Protein AF-A0A959PDG5-F1 (afdb_monomer_lite)

Secondary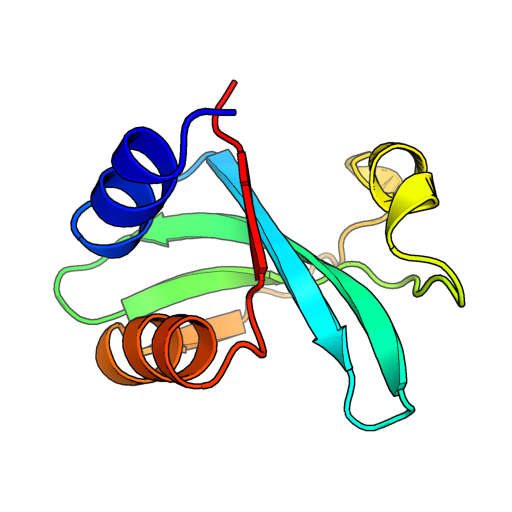 structure (DSSP, 8-state):
--HHHHHHHHHS--TT-EEEEE-TTS-EEEEEEEEE-SSEEEEEEBS--BS-GGGGGGT-SGGGB-S--EEEEHHHHHHHHHTTSEEEEE--

Sequence (92 aa):
IDKSEELGFVEEPLAGDVCEFKTEDNDYSIFRIVDVTADSLVVLYNDYVSDRSTSLHQLNKDSCFTDLYFIISREEFEGMHADGTIYGITRD

Structure (mmCIF, N/CA/C/O backbone):
data_AF-A0A959PDG5-F1
#
_entry.id   AF-A0A959PDG5-F1
#
loop_
_atom_site.group_PDB
_atom_site.id
_atom_site.type_symbol
_atom_site.label_atom_id
_atom_site.label_alt_id
_atom_site.label_comp_id
_atom_site.label_asym_id
_atom_site.label_entity_id
_atom_site.label_seq_id
_atom_site.pdbx_PDB_ins_code
_atom_site.Cartn_x
_atom_site.Cartn_y
_atom_site.Cartn_z
_atom_site.occupancy
_atom_site.B_iso_or_equiv
_atom_site.auth_seq_id
_atom_site.auth_comp_id
_atom_site.auth_asym_id
_atom_site.auth_atom_id
_atom_site.pdbx_PDB_model_num
ATOM 1 N N . ILE A 1 1 ? -10.027 9.810 -13.845 1.00 50.78 1 ILE A N 1
ATOM 2 C CA . ILE A 1 1 ? -10.602 9.398 -12.554 1.00 50.78 1 ILE A CA 1
ATOM 3 C C . ILE A 1 1 ? 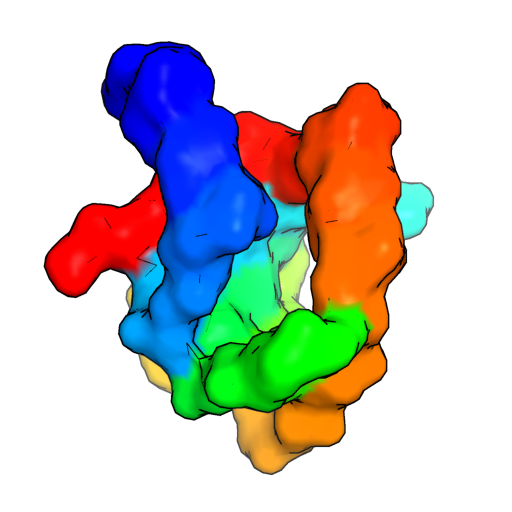-10.931 10.695 -11.846 1.00 50.78 1 ILE A C 1
ATOM 5 O O . ILE A 1 1 ? -10.069 11.572 -11.801 1.00 50.78 1 ILE A O 1
ATOM 9 N N . ASP A 1 2 ? -12.205 10.913 -11.537 1.00 54.50 2 ASP A N 1
ATOM 10 C CA . ASP A 1 2 ? -12.641 12.144 -10.886 1.00 54.50 2 ASP A CA 1
ATOM 11 C C . ASP A 1 2 ? -12.205 12.081 -9.416 1.00 54.50 2 ASP A C 1
ATOM 13 O O . ASP A 1 2 ? -12.413 11.068 -8.757 1.00 54.50 2 ASP A O 1
ATOM 17 N N . LYS A 1 3 ? -11.581 13.141 -8.892 1.00 56.41 3 LYS A N 1
ATOM 18 C CA . LYS A 1 3 ? -11.054 13.184 -7.513 1.00 56.41 3 LYS A CA 1
ATOM 19 C C . LYS A 1 3 ? -12.137 12.912 -6.449 1.00 56.41 3 LYS A C 1
ATOM 21 O O . LYS A 1 3 ? -11.817 12.612 -5.302 1.00 56.41 3 LYS A O 1
ATOM 26 N N . SER A 1 4 ? -13.416 13.038 -6.817 1.00 59.50 4 SER A N 1
ATOM 27 C CA . SER A 1 4 ? -14.555 12.677 -5.969 1.00 59.50 4 SER A CA 1
ATOM 28 C C . SER A 1 4 ? -14.757 11.167 -5.790 1.00 59.50 4 SER A C 1
ATOM 30 O O . SER A 1 4 ? -15.282 10.762 -4.757 1.00 59.50 4 SER A O 1
ATOM 32 N N . GLU A 1 5 ? -14.307 10.334 -6.732 1.00 67.31 5 GLU A N 1
ATOM 33 C CA . GLU A 1 5 ? -14.390 8.869 -6.632 1.00 67.31 5 GLU A CA 1
ATOM 34 C C . GLU A 1 5 ? -13.335 8.321 -5.660 1.00 67.31 5 GLU A C 1
ATOM 36 O O . GLU A 1 5 ? -13.628 7.439 -4.856 1.00 67.31 5 GLU A O 1
ATOM 41 N N . GLU A 1 6 ? -12.136 8.912 -5.662 1.00 71.44 6 GLU A N 1
ATOM 42 C CA 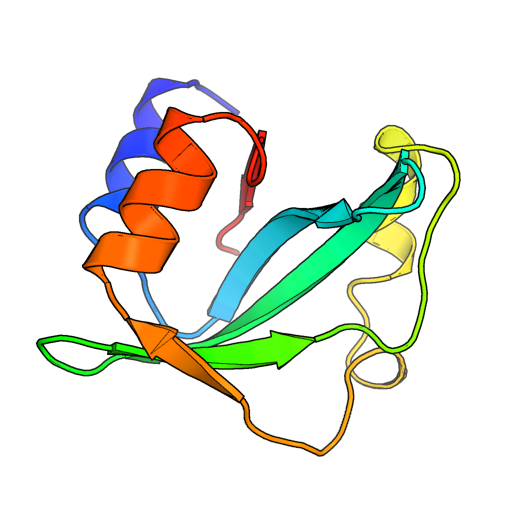. GLU A 1 6 ? -11.019 8.496 -4.802 1.00 71.44 6 GLU A CA 1
ATOM 43 C C . GLU A 1 6 ? -11.322 8.683 -3.310 1.00 71.44 6 GLU A C 1
ATOM 45 O O . GLU A 1 6 ? -11.014 7.811 -2.502 1.00 71.44 6 GLU A O 1
ATOM 50 N N . LEU A 1 7 ? -11.993 9.781 -2.944 1.00 73.94 7 LEU A N 1
ATOM 51 C CA . LEU A 1 7 ? -12.430 10.030 -1.565 1.00 73.94 7 LEU A CA 1
ATOM 52 C C . LEU A 1 7 ? -13.383 8.939 -1.058 1.00 73.94 7 LEU A C 1
ATOM 54 O O . LEU A 1 7 ? -13.231 8.476 0.071 1.00 73.94 7 LEU A O 1
ATOM 58 N N . GLY A 1 8 ? -14.307 8.476 -1.905 1.00 83.19 8 GLY A N 1
ATOM 59 C CA . GLY A 1 8 ? -15.218 7.386 -1.554 1.00 83.19 8 GLY A CA 1
ATOM 60 C C . GLY A 1 8 ? -14.492 6.062 -1.310 1.00 83.19 8 GLY A C 1
ATOM 61 O O . GLY A 1 8 ? -14.884 5.300 -0.431 1.00 83.19 8 GLY A O 1
ATOM 62 N N . PHE A 1 9 ? -13.398 5.798 -2.029 1.00 88.62 9 PHE A N 1
ATOM 63 C CA . PHE A 1 9 ? -12.597 4.589 -1.816 1.00 88.62 9 PHE A CA 1
ATOM 64 C C . PHE A 1 9 ? -11.802 4.620 -0.506 1.00 88.62 9 PHE A C 1
ATOM 66 O O . PHE A 1 9 ? -11.543 3.566 0.069 1.00 88.62 9 PHE A O 1
ATOM 73 N N . VAL A 1 10 ? -11.452 5.807 -0.004 1.00 89.81 10 VAL A N 1
ATOM 74 C CA . VAL A 1 10 ? -10.785 5.957 1.299 1.00 89.81 10 VAL A CA 1
ATOM 75 C C . VAL A 1 10 ? -11.770 5.816 2.455 1.00 89.81 10 VAL A C 1
ATOM 77 O O . VAL A 1 10 ? -11.472 5.145 3.441 1.00 89.81 10 VAL A O 1
ATOM 80 N N . GLU A 1 11 ? -12.953 6.426 2.344 1.00 90.06 11 GLU A N 1
ATOM 81 C CA . GLU A 1 11 ? -13.984 6.335 3.384 1.00 90.06 11 GLU A CA 1
ATOM 82 C C . GLU A 1 11 ? -14.590 4.924 3.455 1.00 90.06 11 GLU A C 1
ATOM 84 O O . GLU A 1 11 ? -14.857 4.409 4.546 1.00 90.06 11 GLU A O 1
ATOM 89 N N . GLU A 1 12 ? -14.737 4.260 2.308 1.00 92.88 12 GLU A N 1
ATOM 90 C CA . GLU A 1 12 ? -15.322 2.925 2.169 1.00 92.88 12 GLU A CA 1
ATOM 91 C C . GLU A 1 12 ? -14.401 1.988 1.354 1.00 92.88 12 GLU A C 1
ATOM 93 O O . GLU A 1 12 ? -14.740 1.609 0.222 1.00 92.88 12 GLU A O 1
ATOM 98 N N . PRO A 1 13 ? -13.234 1.594 1.909 1.00 94.31 13 PRO A N 1
ATOM 99 C CA . PRO A 1 13 ? -12.330 0.645 1.275 1.00 94.31 13 PRO A CA 1
ATOM 100 C C . PRO A 1 13 ? -12.987 -0.729 1.184 1.00 94.31 13 PRO A C 1
ATOM 102 O O . PRO A 1 13 ? -13.728 -1.148 2.079 1.00 94.31 13 PRO A O 1
ATOM 105 N N . LEU A 1 14 ? -12.692 -1.445 0.105 1.00 95.62 14 LEU A N 1
ATOM 106 C CA . LEU A 1 14 ? -13.200 -2.782 -0.171 1.00 95.62 14 LEU A CA 1
ATOM 107 C C . LEU A 1 14 ? -12.067 -3.717 -0.589 1.00 95.62 14 LEU A C 1
ATOM 109 O O . LEU A 1 14 ? -11.060 -3.312 -1.170 1.00 95.62 14 LEU A O 1
ATOM 113 N N . ALA A 1 15 ? -12.267 -5.010 -0.338 1.00 95.38 15 ALA A N 1
ATOM 114 C CA . ALA A 1 15 ? -11.422 -6.035 -0.928 1.00 95.38 15 ALA A CA 1
ATOM 115 C C . ALA A 1 15 ? -11.471 -5.934 -2.463 1.00 95.38 15 ALA A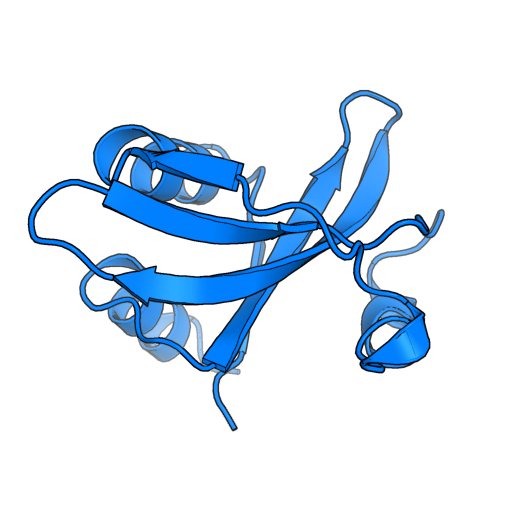 C 1
ATOM 117 O O . ALA A 1 15 ? -12.548 -5.854 -3.055 1.00 95.38 15 ALA A O 1
ATOM 118 N N . GLY A 1 16 ? -10.299 -5.954 -3.092 1.00 94.00 16 GLY A N 1
ATOM 119 C CA . GLY A 1 16 ? -10.114 -5.733 -4.525 1.00 94.00 16 GLY A CA 1
ATOM 120 C C . GLY A 1 16 ? -9.548 -4.357 -4.871 1.00 94.00 16 GLY A C 1
ATOM 121 O O . GLY A 1 16 ? -8.975 -4.219 -5.950 1.00 94.00 16 GLY A O 1
ATOM 122 N N . ASP A 1 17 ? -9.623 -3.378 -3.965 1.00 95.19 17 ASP A N 1
ATOM 123 C CA . ASP A 1 17 ? -9.023 -2.062 -4.186 1.00 95.19 17 ASP A CA 1
ATOM 124 C C . ASP A 1 17 ? -7.512 -2.167 -4.372 1.00 95.19 17 ASP A C 1
ATOM 126 O O . ASP A 1 17 ? -6.816 -2.862 -3.624 1.00 95.19 17 ASP A O 1
ATOM 130 N N . VAL A 1 18 ? -7.003 -1.445 -5.368 1.00 95.69 18 VAL A N 1
ATOM 131 C CA . VAL A 1 18 ? -5.573 -1.315 -5.635 1.00 95.69 18 VAL A CA 1
ATOM 132 C C . VAL A 1 18 ? -5.162 0.125 -5.382 1.00 95.69 18 VAL A C 1
ATOM 134 O O . VAL A 1 18 ? -5.671 1.050 -6.017 1.00 95.69 18 VAL A O 1
ATOM 137 N N . CYS A 1 19 ? -4.228 0.301 -4.456 1.00 95.38 19 CYS A N 1
ATOM 138 C CA . CYS A 1 19 ? -3.735 1.602 -4.034 1.00 95.38 19 CYS A CA 1
ATOM 139 C C . CYS A 1 19 ? -2.331 1.825 -4.589 1.00 95.38 19 CYS A C 1
ATOM 141 O O . CYS A 1 19 ? -1.444 0.993 -4.399 1.00 95.38 19 CYS A O 1
ATOM 143 N N . GLU A 1 20 ? -2.130 2.956 -5.255 1.00 96.00 20 GLU A N 1
ATOM 144 C CA . GLU A 1 20 ? -0.837 3.443 -5.721 1.00 96.00 20 GLU A CA 1
ATOM 145 C C . GLU A 1 20 ? -0.200 4.301 -4.630 1.00 96.00 20 GLU A C 1
ATOM 147 O O . GLU A 1 20 ? -0.811 5.260 -4.146 1.00 96.00 20 GLU A O 1
ATOM 152 N N . PHE A 1 21 ? 1.029 3.960 -4.239 1.00 96.31 21 PHE A N 1
ATOM 153 C CA . PHE A 1 21 ? 1.717 4.643 -3.151 1.00 96.31 21 PHE A CA 1
ATOM 154 C C . PHE A 1 21 ? 3.191 4.917 -3.447 1.00 96.31 21 PHE A C 1
ATOM 156 O O . PHE A 1 21 ? 3.834 4.240 -4.256 1.00 96.31 21 PHE A O 1
ATOM 163 N N . LYS A 1 22 ? 3.726 5.943 -2.785 1.00 96.62 22 LYS A N 1
ATOM 164 C CA . LYS A 1 22 ? 5.140 6.315 -2.839 1.00 96.62 22 LYS A CA 1
ATOM 165 C C . LYS A 1 22 ? 5.914 5.628 -1.711 1.00 96.62 22 LYS A C 1
ATOM 167 O O . LYS A 1 22 ? 5.493 5.668 -0.560 1.00 96.62 22 LYS A O 1
ATOM 172 N N . THR A 1 23 ? 7.050 5.017 -2.035 1.00 93.94 23 THR A N 1
ATOM 173 C CA . THR A 1 23 ? 7.930 4.364 -1.055 1.00 93.94 23 THR A CA 1
ATOM 174 C C . THR A 1 23 ? 8.876 5.371 -0.391 1.00 93.94 23 THR A C 1
ATOM 176 O O . THR A 1 23 ? 9.090 6.480 -0.895 1.00 93.94 23 THR A O 1
ATOM 179 N N . GLU A 1 24 ? 9.492 4.980 0.728 1.00 91.50 24 GLU A N 1
ATOM 180 C CA . GLU A 1 24 ? 10.495 5.805 1.423 1.00 91.50 24 GLU A CA 1
ATOM 181 C C . GLU A 1 24 ? 11.712 6.130 0.536 1.00 91.50 24 GLU A C 1
ATOM 183 O O . GLU A 1 24 ? 12.280 7.221 0.621 1.00 91.50 24 GLU A O 1
ATOM 188 N N . ASP A 1 25 ? 12.054 5.229 -0.390 1.00 92.69 25 ASP A N 1
ATOM 189 C CA . ASP A 1 25 ? 13.169 5.374 -1.334 1.00 92.69 25 ASP A CA 1
ATOM 190 C C . ASP A 1 25 ? 12.857 6.295 -2.533 1.00 92.69 25 ASP A C 1
ATOM 192 O O . ASP A 1 25 ? 13.684 6.463 -3.426 1.00 92.69 25 ASP A O 1
ATOM 196 N N . ASN A 1 26 ? 11.703 6.974 -2.532 1.00 91.88 26 ASN A N 1
ATOM 197 C CA . ASN A 1 26 ? 11.178 7.798 -3.632 1.00 91.88 26 ASN A CA 1
ATOM 198 C C . ASN A 1 26 ? 10.794 7.035 -4.910 1.00 91.88 26 ASN A C 1
ATOM 200 O O . ASN A 1 26 ? 10.571 7.674 -5.942 1.00 91.88 26 ASN A O 1
ATOM 204 N N . ASP A 1 27 ? 10.641 5.718 -4.825 1.00 96.06 27 ASP A N 1
ATOM 205 C CA . ASP A 1 27 ? 10.008 4.916 -5.867 1.00 96.06 27 ASP A CA 1
ATOM 206 C C . ASP A 1 27 ? 8.484 4.862 -5.668 1.00 96.06 27 ASP A C 1
ATOM 208 O O . ASP A 1 27 ? 7.915 5.429 -4.730 1.00 96.06 27 ASP A O 1
ATOM 212 N N . TYR A 1 28 ? 7.810 4.175 -6.582 1.00 96.75 28 TYR A N 1
ATOM 213 C CA . TYR A 1 28 ? 6.369 3.984 -6.603 1.00 96.75 28 TYR A CA 1
ATOM 214 C C . TYR A 1 28 ? 6.044 2.496 -6.620 1.00 96.75 28 TYR A C 1
ATOM 216 O O . TYR A 1 28 ? 6.720 1.706 -7.283 1.00 96.75 28 TYR A O 1
ATOM 224 N N . SER A 1 29 ? 4.982 2.103 -5.933 1.00 97.12 29 SER A N 1
ATOM 225 C CA . SER A 1 29 ? 4.483 0.733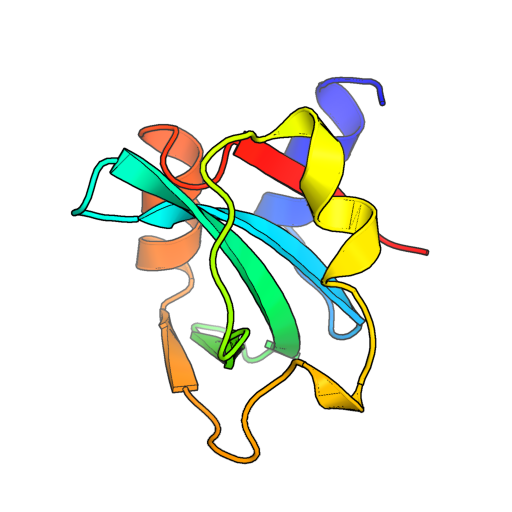 -5.963 1.00 97.12 29 SER A CA 1
ATOM 226 C C . SER A 1 29 ? 2.971 0.708 -5.757 1.00 97.12 29 SER A C 1
ATOM 228 O O . SER A 1 29 ? 2.315 1.752 -5.708 1.00 97.12 29 SER A O 1
ATOM 230 N N . ILE A 1 30 ? 2.414 -0.496 -5.687 1.00 96.94 30 ILE A N 1
ATOM 231 C CA . ILE A 1 30 ? 1.004 -0.727 -5.405 1.00 96.94 30 ILE A CA 1
ATOM 232 C C . ILE A 1 30 ? 0.838 -1.719 -4.257 1.00 96.94 30 ILE A C 1
ATOM 234 O O . ILE A 1 30 ? 1.669 -2.604 -4.054 1.00 96.94 30 ILE A O 1
ATOM 238 N N . PHE A 1 31 ? -0.260 -1.612 -3.526 1.00 97.00 31 PHE A N 1
ATOM 239 C CA . PHE A 1 31 ? -0.750 -2.707 -2.695 1.00 97.00 31 PHE A CA 1
ATOM 240 C C . PHE A 1 31 ? -2.216 -2.969 -3.011 1.00 97.00 31 PHE A C 1
ATOM 242 O O . PHE A 1 31 ? -2.922 -2.097 -3.521 1.00 97.00 31 PHE A O 1
ATOM 249 N N . ARG A 1 32 ? -2.663 -4.192 -2.738 1.00 96.69 32 ARG A N 1
ATOM 250 C CA . ARG A 1 32 ? -4.055 -4.599 -2.927 1.00 96.69 32 ARG A CA 1
ATOM 251 C C . ARG A 1 32 ? -4.694 -4.886 -1.581 1.00 96.69 32 ARG A C 1
ATOM 253 O O . ARG A 1 32 ? -4.124 -5.637 -0.791 1.00 96.69 32 ARG A O 1
ATOM 260 N N . ILE A 1 33 ? -5.881 -4.340 -1.350 1.00 97.06 33 ILE A N 1
ATOM 261 C CA . ILE A 1 33 ? -6.716 -4.691 -0.202 1.00 97.06 33 ILE A CA 1
ATOM 262 C C . ILE A 1 33 ? -7.357 -6.051 -0.483 1.00 97.06 33 ILE A C 1
ATOM 264 O O . ILE A 1 33 ? -7.992 -6.251 -1.518 1.00 97.06 33 ILE A O 1
ATOM 268 N N . VAL A 1 34 ? -7.178 -7.005 0.424 1.00 97.06 34 VAL A N 1
ATOM 269 C CA . VAL A 1 34 ? -7.715 -8.370 0.301 1.00 97.06 34 VAL A CA 1
ATOM 270 C C . VAL A 1 34 ? -8.787 -8.685 1.334 1.00 97.06 34 VAL A C 1
ATOM 272 O O . VAL A 1 34 ? -9.589 -9.585 1.102 1.00 97.06 34 VAL A O 1
ATOM 275 N N . ASP A 1 35 ? -8.840 -7.933 2.433 1.00 97.00 35 ASP A N 1
ATOM 276 C CA . ASP A 1 35 ? -9.927 -7.994 3.409 1.00 97.00 35 ASP A CA 1
ATOM 277 C C . ASP A 1 35 ? -10.053 -6.664 4.167 1.00 97.00 35 ASP A C 1
ATOM 279 O O . ASP A 1 35 ? -9.088 -5.901 4.267 1.00 97.00 35 ASP A O 1
ATOM 283 N N . VAL A 1 36 ? -11.242 -6.385 4.702 1.00 96.56 36 VAL A N 1
ATOM 284 C CA . VAL A 1 36 ? -11.562 -5.144 5.426 1.00 96.56 36 VAL A CA 1
ATOM 285 C C . VAL A 1 36 ? -12.313 -5.483 6.708 1.00 96.56 36 VAL A C 1
ATOM 287 O O . VAL A 1 36 ? -13.399 -6.063 6.675 1.00 96.56 36 VAL A O 1
ATOM 290 N N . THR A 1 37 ? -11.754 -5.089 7.851 1.00 94.69 37 THR A N 1
ATOM 291 C CA . THR A 1 37 ? -12.422 -5.154 9.157 1.00 94.69 37 THR A CA 1
ATOM 292 C C . THR A 1 37 ? -12.962 -3.777 9.549 1.00 94.69 37 THR A C 1
ATOM 294 O O . THR A 1 37 ? -12.858 -2.802 8.807 1.00 94.69 37 THR A O 1
ATOM 297 N N . ALA A 1 38 ? -13.574 -3.679 10.733 1.00 92.00 38 ALA A N 1
ATOM 298 C CA . ALA A 1 38 ? -14.102 -2.408 11.229 1.00 92.00 38 ALA A CA 1
ATOM 299 C C . ALA A 1 38 ? -13.014 -1.332 11.424 1.00 92.00 38 ALA A C 1
ATOM 301 O O . ALA A 1 38 ? -13.302 -0.145 11.298 1.00 92.00 38 ALA A O 1
ATOM 302 N N . ASP A 1 39 ? -11.789 -1.740 11.746 1.00 94.88 39 ASP A N 1
ATOM 303 C CA . ASP A 1 39 ? -10.691 -0.868 12.168 1.00 94.88 39 ASP A CA 1
ATOM 304 C C . ASP A 1 39 ? -9.402 -1.050 11.358 1.00 94.88 39 ASP A C 1
ATOM 306 O O . ASP A 1 39 ? -8.479 -0.250 11.508 1.00 94.88 39 ASP A O 1
ATOM 310 N N . SER A 1 40 ? -9.320 -2.078 10.513 1.00 96.25 40 SER A N 1
ATOM 311 C CA . SER A 1 40 ? -8.090 -2.467 9.826 1.00 96.25 40 SER A CA 1
ATOM 312 C C . SER A 1 40 ? -8.352 -2.948 8.401 1.00 96.25 40 SER A C 1
ATOM 314 O O . SER A 1 40 ? -9.446 -3.398 8.055 1.00 96.25 40 SER A O 1
ATOM 316 N N . LEU A 1 41 ? -7.310 -2.894 7.581 1.00 97.81 41 LEU A N 1
ATOM 317 C CA . LEU A 1 41 ? -7.277 -3.422 6.224 1.00 97.81 41 LEU A CA 1
ATOM 318 C C . LEU A 1 41 ? -6.202 -4.498 6.155 1.00 97.81 41 LEU A C 1
ATOM 320 O O . LEU A 1 41 ? -5.080 -4.297 6.627 1.00 97.81 41 LEU A O 1
ATOM 324 N N . VAL A 1 42 ? -6.540 -5.633 5.553 1.00 97.88 42 VAL A N 1
ATOM 325 C CA . VAL A 1 42 ? -5.563 -6.664 5.212 1.00 97.88 42 VAL A CA 1
ATOM 326 C C . VAL A 1 42 ? -5.119 -6.421 3.780 1.00 97.88 42 VAL A C 1
ATOM 328 O O . VAL A 1 42 ? -5.954 -6.340 2.877 1.00 97.88 42 VAL A O 1
ATOM 331 N N . VAL A 1 43 ? -3.812 -6.304 3.565 1.00 97.75 43 VAL A N 1
ATOM 332 C CA . VAL A 1 43 ? -3.229 -5.929 2.275 1.00 97.75 43 VAL A CA 1
ATOM 333 C C . VAL A 1 43 ? -2.122 -6.882 1.841 1.00 97.75 43 VAL A C 1
ATOM 335 O O . VAL A 1 43 ? -1.454 -7.510 2.666 1.00 97.75 43 VAL A O 1
ATOM 338 N N . LEU A 1 44 ? -1.914 -6.955 0.529 1.00 97.94 44 LEU A N 1
ATOM 339 C CA . LEU A 1 44 ? -0.751 -7.576 -0.100 1.00 97.94 44 LEU A CA 1
ATOM 340 C C . LEU A 1 44 ? 0.069 -6.486 -0.791 1.00 97.94 44 LEU A C 1
ATOM 342 O O . LEU A 1 44 ? -0.443 -5.794 -1.676 1.00 97.94 44 LEU A O 1
ATOM 346 N N . TYR A 1 45 ? 1.335 -6.338 -0.404 1.00 97.12 45 TYR A N 1
ATOM 347 C CA . TYR A 1 45 ? 2.265 -5.450 -1.101 1.00 97.12 45 TYR A CA 1
ATOM 348 C C . TYR A 1 45 ? 2.756 -6.080 -2.404 1.00 97.12 45 TYR A C 1
ATOM 350 O O . TYR A 1 45 ? 2.831 -7.304 -2.540 1.00 97.12 45 TYR A O 1
ATOM 358 N N . ASN A 1 46 ? 3.101 -5.235 -3.370 1.00 96.62 46 ASN A N 1
ATOM 359 C CA . ASN A 1 46 ? 3.849 -5.673 -4.536 1.00 96.62 46 ASN A CA 1
ATOM 360 C C . ASN A 1 46 ? 5.322 -5.896 -4.160 1.00 96.62 46 ASN A C 1
ATOM 362 O O . ASN A 1 46 ? 5.928 -5.048 -3.508 1.00 96.62 46 ASN A O 1
ATOM 366 N N . ASP A 1 47 ? 5.916 -6.994 -4.625 1.00 96.50 47 ASP A N 1
ATOM 367 C CA . ASP A 1 47 ? 7.348 -7.282 -4.448 1.00 96.50 47 ASP A CA 1
ATOM 368 C C . ASP A 1 47 ? 8.237 -6.433 -5.380 1.00 96.50 47 ASP A C 1
ATOM 370 O O . ASP A 1 47 ? 9.467 -6.502 -5.325 1.00 96.50 47 ASP A O 1
ATOM 374 N N . TYR A 1 48 ? 7.623 -5.626 -6.252 1.00 95.12 48 TYR A N 1
ATOM 375 C CA . TYR A 1 48 ? 8.303 -4.762 -7.205 1.00 95.12 48 TYR A CA 1
ATOM 376 C C . TYR A 1 48 ? 7.968 -3.289 -6.979 1.00 95.12 48 TYR A C 1
ATOM 378 O O . TYR A 1 48 ? 6.887 -2.908 -6.525 1.00 95.12 48 TYR A O 1
ATOM 386 N N . VAL A 1 49 ? 8.914 -2.444 -7.371 1.00 95.31 49 VAL A N 1
ATOM 387 C CA . VAL A 1 49 ? 8.783 -0.987 -7.383 1.00 95.31 49 VAL A CA 1
ATOM 388 C C . VAL A 1 49 ? 9.080 -0.455 -8.785 1.00 95.31 49 VAL A C 1
ATOM 390 O O . VAL A 1 49 ? 9.662 -1.145 -9.626 1.00 95.31 49 VAL A O 1
ATOM 393 N N . SER A 1 50 ? 8.665 0.778 -9.043 1.00 94.81 50 SER A N 1
ATOM 394 C CA . SER A 1 50 ? 8.875 1.510 -10.287 1.00 94.81 50 SER A CA 1
ATOM 395 C C . SER A 1 50 ? 9.418 2.898 -9.971 1.00 94.81 50 SER A C 1
ATOM 397 O O . SER A 1 50 ? 8.894 3.575 -9.094 1.00 94.81 50 SER A O 1
ATOM 399 N N . ASP A 1 51 ? 10.381 3.378 -10.756 1.00 94.19 51 ASP A N 1
ATOM 400 C CA . ASP A 1 51 ? 10.886 4.758 -10.691 1.00 94.19 51 ASP A CA 1
ATOM 401 C C . ASP A 1 51 ? 9.872 5.785 -11.243 1.00 94.19 51 ASP A C 1
ATOM 403 O O . ASP A 1 51 ? 10.081 7.000 -11.185 1.00 94.19 51 ASP A O 1
ATOM 407 N N . ARG A 1 52 ? 8.762 5.307 -11.824 1.00 91.94 52 ARG A N 1
ATOM 408 C CA . ARG A 1 52 ? 7.721 6.119 -12.473 1.00 91.94 52 ARG A CA 1
ATOM 409 C C . ARG A 1 52 ? 6.326 5.708 -12.021 1.00 91.94 52 ARG A C 1
ATOM 411 O O . ARG A 1 52 ? 5.936 4.553 -12.203 1.00 91.94 52 ARG A O 1
ATOM 418 N N . SER A 1 53 ? 5.533 6.683 -11.584 1.00 89.62 53 SER A N 1
ATOM 419 C CA . SER A 1 53 ? 4.121 6.489 -11.225 1.00 89.62 53 SER A CA 1
ATOM 420 C C . SER A 1 53 ? 3.239 6.078 -12.412 1.00 89.62 53 SER A C 1
ATOM 422 O O . SER A 1 53 ? 2.289 5.323 -12.254 1.00 89.62 53 SER A O 1
ATOM 424 N N . THR A 1 54 ? 3.570 6.489 -13.640 1.00 87.56 54 THR A N 1
ATOM 425 C CA . THR A 1 54 ? 2.752 6.198 -14.837 1.00 87.56 54 THR A CA 1
ATOM 426 C C . THR A 1 54 ? 2.804 4.739 -15.305 1.00 87.56 54 THR A C 1
ATOM 428 O O . THR A 1 54 ? 2.006 4.323 -16.149 1.00 87.56 54 THR A O 1
ATOM 431 N N . SER A 1 55 ? 3.737 3.946 -14.778 1.00 87.88 55 SER A N 1
ATOM 432 C CA . SER A 1 55 ? 3.981 2.563 -15.205 1.00 87.88 55 SER A CA 1
ATOM 433 C C . SER A 1 55 ? 3.353 1.515 -14.279 1.00 87.88 55 SER A C 1
ATOM 435 O O . SER A 1 55 ? 3.508 0.322 -14.539 1.00 87.88 55 SER A O 1
ATOM 437 N N . LEU A 1 56 ? 2.649 1.925 -13.218 1.00 91.19 56 LEU A N 1
ATOM 438 C CA . LEU A 1 56 ? 2.205 1.018 -12.152 1.00 91.19 56 LEU A CA 1
ATOM 439 C C . LEU A 1 56 ? 1.183 -0.035 -12.590 1.00 91.19 56 LEU A C 1
ATOM 441 O O . LEU A 1 56 ? 1.179 -1.138 -12.049 1.00 91.19 56 LEU A O 1
ATOM 445 N N . HIS A 1 57 ? 0.407 0.228 -13.644 1.00 87.69 57 HIS A N 1
ATOM 446 C CA . HIS A 1 57 ? -0.493 -0.765 -14.244 1.00 87.69 57 HIS A CA 1
ATOM 447 C C . HIS A 1 57 ? 0.219 -2.077 -14.636 1.00 87.69 57 HIS A C 1
ATOM 449 O O . HIS A 1 57 ? -0.409 -3.131 -14.696 1.00 87.69 57 HIS A O 1
ATOM 455 N N . GLN A 1 58 ? 1.533 -2.046 -14.893 1.00 90.69 58 GLN A N 1
ATOM 456 C CA . GLN A 1 58 ? 2.316 -3.242 -15.225 1.00 90.69 58 GLN A CA 1
ATOM 457 C C . GLN A 1 58 ? 2.563 -4.152 -14.016 1.00 90.69 58 GLN A C 1
ATOM 459 O O . GLN A 1 58 ? 2.805 -5.348 -14.215 1.00 90.69 58 GLN A O 1
ATOM 464 N N . LEU A 1 59 ? 2.504 -3.585 -12.805 1.00 91.75 59 LEU A N 1
ATOM 465 C CA . LEU A 1 59 ? 2.701 -4.270 -11.528 1.00 91.75 59 LEU A CA 1
ATOM 466 C C . LEU A 1 59 ? 1.411 -4.909 -11.005 1.00 91.75 59 LEU A C 1
ATOM 468 O O . LEU A 1 59 ? 1.485 -5.804 -10.169 1.00 91.75 59 LEU A O 1
ATOM 472 N N . ASN A 1 60 ? 0.236 -4.509 -11.507 1.00 92.25 60 ASN A N 1
ATOM 473 C CA . ASN A 1 60 ? -1.054 -5.073 -11.098 1.00 92.25 60 ASN A CA 1
ATOM 474 C C . ASN A 1 60 ? -1.308 -6.446 -11.745 1.00 92.25 60 ASN A C 1
ATOM 476 O O . ASN A 1 60 ? -2.188 -6.625 -12.585 1.00 92.25 60 ASN A O 1
ATOM 480 N N . LYS A 1 61 ? -0.479 -7.422 -11.376 1.00 92.94 61 LYS A N 1
ATOM 481 C CA . LYS A 1 61 ? -0.575 -8.832 -11.758 1.00 92.94 61 LYS A CA 1
ATOM 482 C C . LYS A 1 61 ? -0.417 -9.660 -10.500 1.00 92.94 61 LYS A C 1
ATOM 484 O O . LYS A 1 61 ? 0.467 -9.359 -9.707 1.00 92.94 61 LYS A O 1
ATOM 489 N N . ASP A 1 62 ? -1.195 -10.727 -10.354 1.00 91.31 62 ASP A N 1
ATOM 490 C CA . ASP A 1 62 ? -1.159 -11.559 -9.142 1.00 91.31 62 ASP A CA 1
ATOM 491 C C . ASP A 1 62 ? 0.252 -12.071 -8.818 1.00 91.31 62 ASP A C 1
ATOM 493 O O . ASP A 1 62 ? 0.656 -12.068 -7.666 1.00 91.31 62 ASP A O 1
ATOM 497 N N . SER A 1 63 ? 1.053 -12.395 -9.838 1.00 92.88 63 SER A N 1
ATOM 498 C CA . SER A 1 63 ? 2.444 -12.843 -9.676 1.00 92.88 63 SER A CA 1
ATOM 499 C C . SER A 1 63 ? 3.418 -11.784 -9.145 1.00 92.88 63 SER A C 1
ATOM 501 O O . SER A 1 63 ? 4.577 -12.105 -8.905 1.00 92.88 63 SER A O 1
ATOM 503 N N . CYS A 1 64 ? 3.009 -10.517 -9.091 1.00 94.50 64 CYS A N 1
ATOM 504 C CA . CYS A 1 64 ? 3.824 -9.418 -8.580 1.00 94.50 64 CYS A CA 1
ATOM 505 C C . CYS A 1 64 ? 3.520 -9.103 -7.112 1.00 94.50 64 CYS A C 1
ATOM 507 O O . CYS A 1 64 ? 4.272 -8.353 -6.499 1.00 94.50 64 CYS A O 1
ATOM 509 N N . PHE A 1 65 ? 2.435 -9.648 -6.559 1.00 95.12 65 PHE A N 1
ATOM 510 C CA . PHE A 1 65 ? 2.101 -9.489 -5.152 1.00 95.12 65 PHE A CA 1
ATOM 511 C C . PHE A 1 65 ? 2.762 -10.580 -4.319 1.00 95.12 65 PHE A C 1
ATOM 513 O O . PHE A 1 65 ? 2.892 -11.724 -4.749 1.00 95.12 65 PHE A O 1
ATOM 520 N N . THR A 1 66 ? 3.149 -10.196 -3.113 1.00 94.25 66 THR A N 1
ATOM 521 C CA . THR A 1 66 ? 3.680 -11.108 -2.109 1.00 94.25 66 THR A CA 1
ATOM 522 C C . THR A 1 66 ? 2.608 -12.087 -1.611 1.00 94.25 66 THR A C 1
ATOM 524 O O . THR A 1 66 ? 1.415 -11.779 -1.615 1.00 94.25 66 THR A O 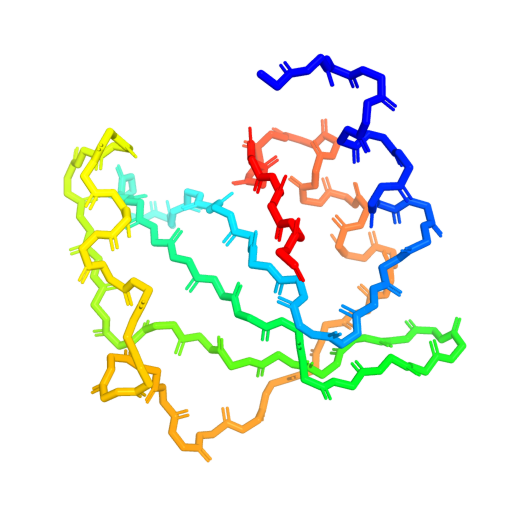1
ATOM 527 N N . ASP A 1 67 ? 3.033 -13.250 -1.112 1.00 93.31 67 ASP A N 1
ATOM 528 C CA . ASP A 1 67 ? 2.157 -14.230 -0.445 1.00 93.31 67 ASP A CA 1
ATOM 529 C C . ASP A 1 67 ? 1.914 -13.897 1.046 1.00 93.31 67 ASP A C 1
ATOM 531 O O . ASP A 1 67 ? 1.233 -14.636 1.765 1.00 93.31 67 ASP A O 1
ATOM 535 N N . LEU A 1 68 ? 2.515 -12.809 1.542 1.00 95.25 68 LEU A N 1
ATOM 536 C CA . LEU A 1 68 ? 2.415 -12.364 2.929 1.00 95.25 68 LEU A CA 1
ATOM 537 C C . LEU A 1 68 ? 1.289 -11.344 3.118 1.00 95.25 68 LEU A C 1
ATOM 539 O O . LEU A 1 68 ? 1.234 -10.318 2.447 1.00 95.25 68 LEU A O 1
ATOM 543 N N . TYR A 1 69 ? 0.433 -11.596 4.105 1.00 96.38 69 TYR A N 1
ATOM 544 C CA . TYR A 1 69 ? -0.607 -10.657 4.511 1.00 96.38 69 TYR A CA 1
ATOM 545 C C . TYR A 1 69 ? -0.052 -9.633 5.495 1.00 96.38 69 TYR A C 1
ATOM 547 O O . TYR A 1 69 ? 0.558 -9.994 6.506 1.00 96.38 69 TYR A O 1
ATOM 555 N N . PHE A 1 70 ? -0.327 -8.364 5.224 1.00 97.12 70 PHE A N 1
ATOM 556 C CA . PHE A 1 70 ? -0.016 -7.247 6.104 1.00 97.12 70 PHE A CA 1
ATOM 557 C C . PHE A 1 70 ? -1.308 -6.626 6.609 1.00 97.12 70 PHE A C 1
ATOM 559 O O . PHE A 1 70 ? -2.341 -6.704 5.949 1.00 97.12 70 PHE A O 1
ATOM 566 N N . ILE A 1 71 ? -1.252 -6.033 7.795 1.00 97.31 71 ILE A N 1
ATOM 567 C CA . ILE A 1 71 ? -2.394 -5.364 8.409 1.00 97.31 71 ILE A CA 1
ATOM 568 C C . ILE A 1 71 ? -2.001 -3.908 8.596 1.00 97.31 71 ILE A C 1
ATOM 570 O O . ILE A 1 71 ? -1.005 -3.634 9.265 1.00 97.31 71 ILE A O 1
ATOM 574 N N . ILE A 1 72 ? -2.788 -3.009 8.019 1.00 97.12 72 ILE A N 1
ATOM 575 C CA . ILE A 1 72 ? -2.701 -1.569 8.261 1.00 97.12 72 ILE A CA 1
ATOM 576 C C . ILE A 1 72 ? -3.971 -1.125 8.974 1.00 97.12 72 ILE A C 1
ATOM 578 O O . ILE A 1 72 ? -5.057 -1.654 8.717 1.00 97.12 72 ILE A O 1
ATOM 582 N N . SER A 1 73 ? -3.851 -0.176 9.895 1.00 97.75 73 SER A N 1
ATOM 583 C CA . SER A 1 73 ? -5.045 0.385 10.531 1.00 97.75 73 SER A CA 1
ATOM 584 C C . SER A 1 73 ? -5.791 1.296 9.554 1.00 97.75 73 SER A C 1
ATOM 586 O O . SER A 1 73 ? -5.199 1.876 8.642 1.00 97.75 73 SER A O 1
ATOM 588 N N . ARG A 1 74 ? -7.099 1.459 9.748 1.00 95.75 74 ARG A N 1
ATOM 589 C CA . ARG A 1 74 ? -7.899 2.403 8.960 1.00 95.75 74 ARG A CA 1
ATOM 590 C C . ARG A 1 74 ? -7.408 3.843 9.140 1.00 95.75 74 ARG A C 1
ATOM 592 O O . ARG A 1 74 ? -7.324 4.574 8.164 1.00 95.75 74 ARG A O 1
ATOM 599 N N . GLU A 1 75 ? -7.027 4.214 10.363 1.00 96.31 75 GLU A N 1
ATOM 600 C CA . GLU A 1 75 ? -6.447 5.531 10.662 1.00 96.31 75 GLU A CA 1
ATOM 601 C C . GLU A 1 75 ? -5.140 5.763 9.889 1.00 96.31 75 GLU A C 1
ATOM 603 O O . GLU A 1 75 ? -4.935 6.832 9.319 1.00 96.31 75 GLU A O 1
ATOM 608 N N . GLU A 1 76 ? -4.274 4.751 9.819 1.00 96.56 76 GLU A N 1
ATOM 609 C CA . GLU A 1 76 ? -3.037 4.806 9.035 1.00 96.56 76 GLU A CA 1
ATOM 610 C C . GLU A 1 76 ? -3.321 4.948 7.539 1.00 96.56 76 GLU A C 1
ATOM 612 O O . GLU A 1 76 ? -2.734 5.809 6.894 1.00 96.56 76 GLU A O 1
ATOM 617 N N . PHE A 1 77 ? -4.256 4.171 6.990 1.00 96.31 77 PHE A N 1
ATOM 618 C CA . PHE A 1 77 ? -4.643 4.260 5.580 1.00 96.31 77 PHE A CA 1
ATOM 619 C C . PHE A 1 77 ? -5.198 5.643 5.206 1.00 96.31 77 PHE A C 1
ATOM 621 O O . PHE A 1 77 ? -4.786 6.240 4.209 1.00 96.31 77 PHE A O 1
ATOM 628 N N . GLU A 1 78 ? -6.092 6.185 6.036 1.00 94.88 78 GLU A N 1
ATOM 629 C CA . GLU A 1 78 ? -6.629 7.539 5.883 1.00 94.88 78 GLU A CA 1
ATOM 630 C C . GLU A 1 78 ? -5.513 8.594 5.993 1.00 94.88 78 GLU A C 1
ATOM 632 O O . GLU A 1 78 ? -5.474 9.540 5.201 1.00 94.88 78 GLU A O 1
ATOM 637 N N . GLY A 1 79 ? -4.566 8.401 6.917 1.00 95.88 79 GLY A N 1
ATOM 638 C CA . GLY A 1 79 ? -3.376 9.237 7.077 1.00 95.88 79 GLY A CA 1
ATOM 639 C C . GLY A 1 79 ? -2.475 9.236 5.841 1.00 95.88 79 GLY A C 1
ATOM 640 O O . GLY A 1 79 ? -2.139 10.308 5.339 1.00 95.88 79 GLY A O 1
ATOM 641 N N . MET A 1 80 ? -2.168 8.054 5.300 1.00 95.31 80 MET A N 1
ATOM 642 C CA . MET A 1 80 ? -1.357 7.876 4.090 1.00 95.31 80 MET A CA 1
ATOM 643 C C . MET A 1 80 ? -1.996 8.528 2.861 1.00 95.31 80 MET A C 1
ATOM 645 O O . MET A 1 80 ? -1.296 9.022 1.982 1.00 95.31 80 MET A O 1
ATOM 649 N N . HIS A 1 81 ? -3.324 8.537 2.755 1.00 95.06 81 HIS A N 1
ATOM 650 C CA . HIS A 1 81 ? -3.991 9.284 1.690 1.00 95.06 81 HIS A CA 1
ATOM 651 C C . HIS A 1 81 ? -3.951 10.799 1.948 1.00 95.06 81 HIS A C 1
ATOM 653 O O . HIS A 1 81 ? -3.683 11.587 1.041 1.00 95.06 81 HIS A O 1
ATOM 659 N N . ALA A 1 82 ? -4.187 11.228 3.191 1.00 94.25 82 ALA A N 1
ATOM 660 C CA . ALA A 1 82 ? -4.205 12.643 3.558 1.00 94.25 82 ALA A CA 1
ATOM 661 C C . ALA A 1 82 ? -2.838 13.331 3.387 1.00 94.25 82 ALA A C 1
ATOM 663 O O . ALA A 1 82 ? -2.789 14.507 3.013 1.00 94.25 82 ALA A O 1
ATOM 664 N N . ASP A 1 83 ? -1.739 12.619 3.642 1.00 94.62 83 ASP A N 1
ATOM 665 C CA . ASP A 1 83 ? -0.372 13.122 3.466 1.00 94.62 83 ASP A CA 1
ATOM 666 C C . ASP A 1 83 ? 0.170 12.974 2.029 1.00 94.62 83 ASP A C 1
ATOM 668 O O . ASP A 1 83 ? 1.217 13.540 1.699 1.00 94.62 83 ASP A O 1
ATOM 672 N N . GLY A 1 84 ? -0.577 12.292 1.154 1.00 93.00 84 GLY A N 1
ATOM 673 C CA . GLY A 1 84 ? -0.238 12.073 -0.250 1.00 93.00 84 GLY A CA 1
ATOM 674 C C . GLY A 1 84 ? 0.704 10.895 -0.511 1.00 93.00 84 GLY A C 1
ATOM 675 O O . GLY A 1 84 ? 1.181 10.755 -1.640 1.00 93.00 84 GLY A O 1
ATOM 676 N N . THR A 1 85 ? 0.983 10.054 0.489 1.00 95.50 85 THR A N 1
ATOM 677 C CA . THR A 1 85 ? 1.702 8.784 0.319 1.00 95.50 85 THR A CA 1
ATOM 678 C C . THR A 1 85 ? 0.926 7.854 -0.602 1.00 95.50 85 THR A C 1
ATOM 680 O O . THR A 1 85 ? 1.510 7.328 -1.547 1.00 95.50 85 THR A O 1
ATOM 683 N N . ILE A 1 86 ? -0.379 7.694 -0.371 1.00 95.69 86 ILE A N 1
ATOM 684 C CA . ILE A 1 86 ? -1.321 7.085 -1.315 1.00 95.69 86 ILE A CA 1
ATOM 685 C C . ILE A 1 86 ? -1.892 8.208 -2.168 1.00 95.69 86 ILE A C 1
ATOM 687 O O . ILE A 1 86 ? -2.520 9.133 -1.655 1.00 95.69 86 ILE A O 1
ATOM 691 N N . TYR A 1 87 ? -1.666 8.128 -3.472 1.00 92.75 87 TYR A N 1
ATOM 692 C CA . TYR A 1 87 ? -2.031 9.192 -4.410 1.00 92.75 87 TYR A CA 1
ATOM 693 C C . TYR A 1 87 ? -2.973 8.724 -5.520 1.00 92.75 87 TYR A C 1
ATOM 695 O O . TYR A 1 87 ? -3.343 9.532 -6.371 1.00 92.75 87 TYR A O 1
ATOM 703 N N . GLY A 1 88 ? -3.319 7.437 -5.533 1.00 91.81 88 GLY A N 1
ATOM 704 C CA . GLY A 1 88 ? -4.256 6.855 -6.479 1.00 91.81 88 GLY A CA 1
ATOM 705 C C . GLY A 1 88 ? -4.916 5.618 -5.890 1.00 91.81 88 GLY A C 1
ATOM 706 O O . GLY A 1 88 ? -4.244 4.783 -5.284 1.00 91.81 88 GLY A O 1
ATOM 707 N N . ILE A 1 89 ? -6.228 5.484 -6.066 1.00 93.69 89 ILE A N 1
ATOM 708 C CA . ILE A 1 89 ? -6.967 4.268 -5.705 1.00 93.69 89 ILE A CA 1
ATOM 709 C C . ILE A 1 89 ? -7.871 3.885 -6.872 1.00 93.69 89 ILE A C 1
ATOM 711 O O . ILE A 1 89 ? -8.592 4.721 -7.414 1.00 93.69 89 ILE A O 1
ATOM 715 N N . THR A 1 90 ? -7.815 2.616 -7.273 1.00 91.38 90 THR A N 1
ATOM 716 C CA . THR A 1 90 ? -8.639 2.070 -8.356 1.00 91.38 90 THR A CA 1
ATOM 717 C C . THR A 1 90 ? -9.401 0.839 -7.877 1.00 91.38 90 THR A C 1
ATOM 719 O O . THR A 1 90 ? -8.836 -0.022 -7.199 1.00 91.38 90 THR A O 1
ATOM 722 N N . ARG A 1 91 ? -10.671 0.757 -8.280 1.00 87.12 91 ARG A N 1
ATOM 723 C CA . ARG A 1 91 ? -11.589 -0.364 -8.065 1.00 87.12 91 ARG A CA 1
ATOM 724 C C . ARG A 1 91 ? -12.162 -0.761 -9.427 1.00 87.12 91 ARG A C 1
ATOM 726 O O . ARG A 1 91 ? -12.700 0.107 -10.113 1.00 87.12 91 ARG A O 1
ATOM 733 N N . ASP A 1 92 ? -11.995 -2.022 -9.816 1.00 70.75 92 ASP A N 1
ATOM 734 C CA . ASP A 1 92 ? -12.490 -2.595 -11.085 1.00 70.75 92 ASP A CA 1
ATOM 735 C C . ASP A 1 92 ? -13.731 -3.472 -10.836 1.00 70.75 92 ASP A C 1
ATOM 737 O O . ASP A 1 92 ? -13.766 -4.154 -9.781 1.00 70.75 92 ASP A O 1
#

Radius of gyration: 12.19 Å; chains: 1; bounding box: 28×27×27 Å

pLDDT: mean 91.55, std 9.54, range [50.78, 97.94]

Foldseek 3Di:
DPPVVQVCCLVPPDFQKKWWFADPVRWIEIKGFHDDDPWKTKIWTFPDTHNDSVCHVVCPDPVRTDPDIDIDTSVRSNVCVVVCRGPDMDHD